Protein AF-A0A935KHL0-F1 (afdb_monomer_lite)

Structure (mmCIF, N/CA/C/O backbone):
data_AF-A0A935KHL0-F1
#
_entry.id   AF-A0A935KHL0-F1
#
loop_
_atom_site.group_PDB
_atom_site.id
_atom_site.type_symbol
_atom_site.label_atom_id
_atom_site.label_alt_id
_atom_site.label_comp_id
_atom_site.label_asym_id
_atom_site.label_entity_id
_atom_site.label_seq_id
_atom_site.pdbx_PDB_ins_code
_atom_site.Cartn_x
_atom_site.Cartn_y
_atom_site.Cartn_z
_atom_site.occupancy
_atom_site.B_iso_or_equiv
_atom_site.auth_seq_id
_atom_site.auth_comp_id
_atom_site.auth_asym_id
_atom_site.auth_atom_id
_atom_site.pdbx_PDB_model_num
ATOM 1 N N . MET A 1 1 ? 21.476 1.648 -5.732 1.00 55.88 1 MET A N 1
ATOM 2 C CA . MET A 1 1 ? 20.172 1.432 -6.401 1.00 55.88 1 MET A CA 1
ATOM 3 C C . MET A 1 1 ? 20.085 2.380 -7.581 1.00 55.88 1 MET A C 1
ATOM 5 O O . MET A 1 1 ? 20.443 3.538 -7.422 1.00 55.88 1 MET A O 1
ATOM 9 N N . ASN A 1 2 ? 19.671 1.894 -8.750 1.00 69.81 2 ASN A N 1
ATOM 10 C CA . ASN A 1 2 ? 19.716 2.671 -9.998 1.00 69.81 2 ASN A CA 1
ATOM 11 C C . ASN A 1 2 ? 18.332 3.245 -10.346 1.00 69.81 2 ASN A C 1
ATOM 13 O O . ASN A 1 2 ? 17.322 2.629 -10.007 1.00 69.81 2 ASN A O 1
ATOM 17 N N . HIS A 1 3 ? 18.283 4.353 -11.098 1.00 69.69 3 HIS A N 1
ATOM 18 C CA . HIS A 1 3 ? 17.039 4.972 -11.602 1.00 69.69 3 HIS A CA 1
ATOM 19 C C . HIS A 1 3 ? 16.076 3.961 -12.255 1.00 69.69 3 HIS A C 1
ATOM 21 O O . HIS A 1 3 ? 14.866 4.034 -12.066 1.00 69.69 3 HIS A O 1
ATOM 27 N N . SER A 1 4 ? 16.612 2.956 -12.955 1.00 75.75 4 SER A N 1
ATOM 28 C CA . SER A 1 4 ? 15.822 1.878 -13.565 1.00 75.75 4 SER A CA 1
ATOM 29 C C . SER A 1 4 ? 15.028 1.043 -12.544 1.00 75.75 4 SER A C 1
ATOM 31 O O . SER A 1 4 ? 13.891 0.681 -12.825 1.00 75.75 4 SER A O 1
ATOM 33 N N . GLN A 1 5 ? 15.568 0.783 -11.345 1.00 76.50 5 GLN A N 1
ATOM 34 C CA . GLN A 1 5 ? 14.840 0.054 -10.293 1.00 76.50 5 GLN A CA 1
ATOM 35 C C . GLN A 1 5 ? 13.715 0.892 -9.689 1.00 76.50 5 GLN A C 1
ATOM 37 O O . GLN A 1 5 ? 12.659 0.360 -9.372 1.00 76.50 5 GLN A O 1
ATOM 42 N N . GLN A 1 6 ? 13.939 2.198 -9.530 1.00 80.44 6 GLN A N 1
ATOM 43 C CA . GLN A 1 6 ? 12.936 3.115 -8.983 1.00 80.44 6 GLN A CA 1
ATOM 44 C C . GLN A 1 6 ? 11.752 3.271 -9.939 1.00 80.44 6 GLN A C 1
ATOM 46 O O . GLN A 1 6 ? 10.606 3.316 -9.502 1.00 80.44 6 GLN A O 1
ATOM 51 N N . GLN A 1 7 ? 12.030 3.307 -11.243 1.00 81.50 7 GLN A N 1
ATOM 52 C CA . GLN A 1 7 ? 10.998 3.389 -12.269 1.00 81.50 7 GLN A CA 1
ATOM 53 C C . GLN A 1 7 ? 10.177 2.093 -12.357 1.00 81.50 7 GLN A C 1
ATOM 55 O O . GLN A 1 7 ? 8.955 2.152 -12.423 1.00 81.50 7 GLN A O 1
ATOM 60 N N . GLU A 1 8 ? 10.830 0.928 -12.285 1.00 83.44 8 GLU A N 1
ATOM 61 C CA . GLU A 1 8 ? 10.152 -0.377 -12.273 1.00 83.44 8 GLU A CA 1
ATOM 62 C C . GLU A 1 8 ? 9.304 -0.578 -11.006 1.00 83.44 8 GLU A C 1
ATOM 64 O O . GLU A 1 8 ? 8.176 -1.058 -11.080 1.00 83.44 8 GLU A O 1
ATOM 69 N N . LEU A 1 9 ? 9.801 -0.133 -9.847 1.00 84.19 9 LEU A N 1
ATOM 70 C CA . LEU A 1 9 ? 9.029 -0.115 -8.604 1.00 84.19 9 LEU A CA 1
ATOM 71 C C . LEU A 1 9 ? 7.778 0.764 -8.733 1.00 84.19 9 LEU A C 1
ATOM 73 O O . LEU A 1 9 ? 6.696 0.353 -8.323 1.00 84.19 9 LEU A O 1
ATOM 77 N N . ALA A 1 10 ? 7.909 1.962 -9.305 1.00 83.00 10 ALA A N 1
ATOM 78 C CA . ALA A 1 10 ? 6.778 2.867 -9.473 1.00 83.00 10 ALA A CA 1
ATOM 79 C C . ALA A 1 10 ? 5.719 2.331 -10.445 1.00 83.00 10 ALA A C 1
ATOM 81 O O . ALA A 1 10 ? 4.532 2.491 -10.172 1.00 83.00 10 ALA A O 1
ATOM 82 N N . ASP A 1 11 ? 6.122 1.653 -11.522 1.00 84.06 11 ASP A N 1
ATOM 83 C CA . ASP A 1 11 ? 5.195 0.959 -12.428 1.00 84.06 11 ASP A CA 1
ATOM 84 C C . ASP A 1 11 ? 4.412 -0.147 -11.701 1.00 84.06 11 ASP A C 1
ATOM 86 O O . ASP A 1 11 ? 3.183 -0.210 -11.774 1.00 84.06 11 ASP A O 1
ATOM 90 N N . LEU A 1 12 ? 5.107 -0.968 -10.906 1.00 82.50 12 LEU A N 1
ATOM 91 C CA . LEU A 1 12 ? 4.472 -2.020 -10.111 1.00 82.50 12 LEU A CA 1
ATOM 92 C C . LEU A 1 12 ? 3.496 -1.448 -9.082 1.00 82.50 12 LEU A C 1
ATOM 94 O O . LEU A 1 12 ? 2.382 -1.952 -8.955 1.00 82.50 12 LEU A O 1
ATOM 98 N N . LEU A 1 13 ? 3.880 -0.381 -8.380 1.00 82.56 13 LEU A N 1
ATOM 99 C CA . LEU A 1 13 ? 3.005 0.300 -7.427 1.00 82.56 13 LEU A CA 1
ATOM 100 C C . LEU A 1 13 ? 1.806 0.952 -8.120 1.00 82.56 13 LEU A C 1
ATOM 102 O O . LEU A 1 13 ? 0.701 0.897 -7.592 1.00 82.56 13 LEU A O 1
ATOM 106 N N . GLN A 1 14 ? 1.974 1.511 -9.318 1.00 83.81 14 GLN A N 1
ATOM 107 C CA . GLN A 1 14 ? 0.848 2.029 -10.090 1.00 83.81 14 GLN A CA 1
ATOM 108 C C . GLN A 1 14 ? -0.122 0.908 -10.472 1.00 83.81 14 GLN A C 1
ATOM 110 O O . GLN A 1 14 ? -1.334 1.068 -10.352 1.00 83.81 14 GLN A O 1
ATOM 115 N N . LYS A 1 15 ? 0.394 -0.248 -10.889 1.00 82.44 15 LYS A N 1
ATOM 116 C CA . LYS A 1 15 ? -0.433 -1.381 -11.306 1.00 82.44 15 LYS A CA 1
ATOM 117 C C . LYS A 1 15 ? -1.125 -2.079 -10.139 1.00 82.44 15 LYS A C 1
ATOM 119 O O . LYS A 1 15 ? -2.256 -2.540 -10.289 1.00 82.44 15 LYS A O 1
ATOM 124 N N . ASP A 1 16 ? -0.445 -2.200 -9.006 1.00 81.19 16 ASP A N 1
ATOM 125 C CA . ASP A 1 16 ? -0.930 -2.932 -7.838 1.00 81.19 16 ASP A CA 1
ATOM 126 C C . ASP A 1 16 ? -1.760 -2.034 -6.911 1.00 81.19 16 ASP A C 1
ATOM 128 O O . ASP A 1 16 ? -2.900 -2.367 -6.584 1.00 81.19 16 ASP A O 1
ATOM 132 N N . ALA A 1 17 ? -1.237 -0.841 -6.610 1.00 76.69 17 ALA A N 1
ATOM 133 C CA . ALA A 1 17 ? -1.859 0.131 -5.720 1.00 76.69 17 ALA A CA 1
ATOM 134 C C . ALA A 1 17 ? -2.729 1.187 -6.402 1.00 76.69 17 ALA A C 1
ATOM 136 O O . ALA A 1 17 ? -3.421 1.939 -5.721 1.00 76.69 17 ALA A O 1
ATOM 137 N N . GLY A 1 18 ? -2.706 1.277 -7.734 1.00 76.50 18 GLY A N 1
ATOM 138 C CA . GLY A 1 18 ? -3.376 2.368 -8.445 1.00 76.50 18 GLY A CA 1
ATOM 139 C C . GLY A 1 18 ? -2.738 3.733 -8.170 1.00 76.50 18 GLY A C 1
ATOM 140 O O . GLY A 1 18 ? -3.354 4.762 -8.446 1.00 76.50 18 GLY A O 1
ATOM 141 N N . LEU A 1 19 ? -1.528 3.758 -7.598 1.00 75.12 19 LEU A N 1
ATOM 142 C CA . LEU A 1 19 ? -0.879 4.986 -7.168 1.00 75.12 19 LEU A CA 1
ATOM 143 C C . LEU A 1 19 ? -0.107 5.607 -8.329 1.00 75.12 19 LEU A C 1
ATOM 145 O O . LEU A 1 19 ? 0.885 5.056 -8.807 1.00 75.12 19 LEU A O 1
ATOM 149 N N . ILE A 1 20 ? -0.548 6.775 -8.789 1.00 69.44 20 ILE A N 1
AT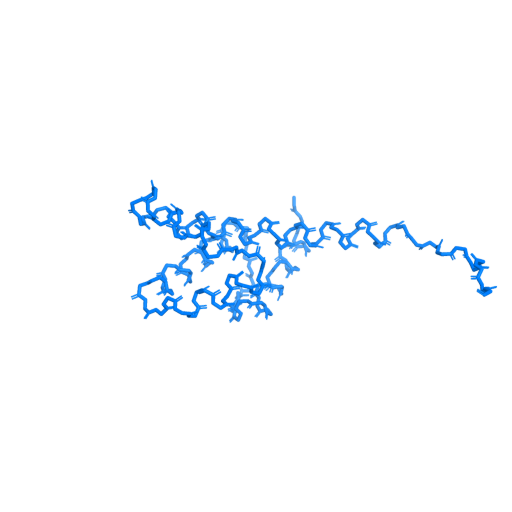OM 150 C CA . ILE A 1 20 ? 0.159 7.496 -9.846 1.00 69.44 20 ILE A CA 1
ATOM 151 C C . ILE A 1 20 ? 1.290 8.305 -9.220 1.00 69.44 20 ILE A C 1
ATOM 153 O O . ILE A 1 20 ? 1.118 9.433 -8.765 1.00 69.44 20 ILE A O 1
ATOM 157 N N . LEU A 1 21 ? 2.473 7.701 -9.214 1.00 67.62 21 LEU A N 1
ATOM 158 C CA . LEU A 1 21 ? 3.710 8.371 -8.852 1.00 67.62 21 LEU A CA 1
ATOM 159 C C . LEU A 1 21 ? 4.215 9.145 -10.080 1.00 67.62 21 LEU A C 1
ATOM 161 O O . LEU A 1 21 ? 4.873 8.583 -10.955 1.00 67.62 21 LEU A O 1
ATOM 165 N N . SER A 1 22 ? 3.895 10.442 -10.159 1.00 61.19 22 SER A N 1
ATOM 166 C CA . SER A 1 22 ? 4.610 11.381 -11.044 1.00 61.19 22 SER A CA 1
ATOM 167 C C . SER A 1 22 ? 6.114 11.251 -10.791 1.00 61.19 22 SER A C 1
ATOM 169 O O . SER A 1 22 ? 6.490 11.069 -9.630 1.00 61.19 22 SER A O 1
ATOM 171 N N . PRO A 1 23 ? 6.958 11.293 -11.845 1.00 61.56 23 PRO A N 1
ATOM 172 C CA . PRO A 1 23 ? 8.225 10.570 -11.920 1.00 61.56 23 PRO A CA 1
ATOM 173 C C . PRO A 1 23 ? 8.958 10.591 -10.579 1.00 61.56 23 PRO A C 1
ATOM 175 O O . PRO A 1 23 ? 9.335 11.676 -10.113 1.00 61.56 23 PRO A O 1
ATOM 178 N N . PRO A 1 24 ? 9.102 9.426 -9.922 1.00 61.44 24 PRO A N 1
ATOM 179 C CA . PRO A 1 24 ? 9.613 9.373 -8.567 1.00 61.44 24 PRO A CA 1
ATOM 180 C C . PRO A 1 24 ? 11.034 9.925 -8.560 1.00 61.44 24 PRO A C 1
ATOM 182 O O . PRO A 1 24 ? 11.944 9.366 -9.168 1.00 61.44 24 PRO A O 1
ATOM 185 N N . LYS A 1 25 ? 11.228 11.052 -7.874 1.00 63.44 25 LYS A N 1
ATOM 186 C CA . LYS A 1 25 ? 12.536 11.710 -7.812 1.00 63.44 25 LYS A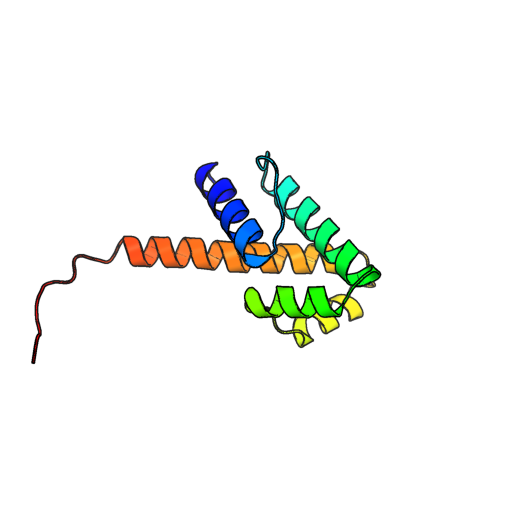 CA 1
ATOM 187 C C . LYS A 1 25 ? 13.532 10.937 -6.945 1.00 63.44 25 LYS A C 1
ATOM 189 O O . LYS A 1 25 ? 14.731 11.146 -7.086 1.00 63.44 25 LYS A O 1
ATOM 194 N N . SER A 1 26 ? 13.057 10.083 -6.029 1.00 80.94 26 SER A N 1
ATOM 195 C CA . SER A 1 26 ? 13.877 9.308 -5.084 1.00 80.94 26 SER A CA 1
ATOM 196 C C . SER A 1 26 ? 13.070 8.201 -4.392 1.00 80.94 26 SER A C 1
ATOM 198 O O . SER A 1 26 ? 11.844 8.269 -4.335 1.00 80.94 26 SER A O 1
ATOM 200 N N . MET A 1 27 ? 13.761 7.207 -3.816 1.00 81.31 27 MET A N 1
ATOM 201 C CA . MET A 1 27 ? 13.137 6.118 -3.041 1.00 81.31 27 MET A CA 1
ATOM 202 C C . MET A 1 27 ? 12.361 6.655 -1.834 1.00 81.31 27 MET A C 1
ATOM 204 O O . MET A 1 27 ? 11.247 6.221 -1.565 1.00 81.31 27 MET A O 1
ATOM 208 N N . GLU A 1 28 ? 12.923 7.649 -1.150 1.00 83.38 28 GLU A N 1
ATOM 209 C CA . GLU A 1 28 ? 12.271 8.307 -0.017 1.00 83.38 28 GLU A CA 1
ATOM 210 C C . GLU A 1 28 ? 10.944 8.952 -0.428 1.00 83.38 28 GLU A C 1
ATOM 212 O O . GLU A 1 28 ? 9.956 8.828 0.284 1.00 83.38 28 GLU A O 1
ATOM 217 N N . ALA A 1 29 ? 10.878 9.557 -1.619 1.00 84.88 29 ALA A N 1
ATOM 218 C CA . ALA A 1 29 ? 9.640 10.133 -2.135 1.00 84.88 29 ALA A CA 1
ATOM 219 C C . ALA A 1 29 ? 8.578 9.059 -2.421 1.00 84.88 29 ALA A C 1
ATOM 221 O O . ALA A 1 29 ? 7.408 9.271 -2.117 1.00 84.88 29 ALA A O 1
ATOM 222 N N . ILE A 1 30 ? 8.980 7.898 -2.957 1.00 84.50 30 ILE A N 1
ATOM 223 C CA . ILE A 1 30 ? 8.078 6.750 -3.153 1.00 84.50 30 ILE A CA 1
ATOM 224 C C . ILE A 1 30 ? 7.556 6.264 -1.801 1.00 84.50 30 ILE A C 1
ATOM 226 O O . ILE A 1 30 ? 6.352 6.096 -1.635 1.00 84.50 30 ILE A O 1
ATOM 230 N N . ARG A 1 31 ? 8.456 6.078 -0.829 1.00 88.00 31 ARG A N 1
ATOM 231 C CA . ARG A 1 31 ? 8.120 5.623 0.523 1.00 88.00 31 ARG A CA 1
ATOM 232 C C . ARG A 1 31 ? 7.141 6.565 1.206 1.00 88.00 31 ARG A C 1
ATOM 234 O O . ARG A 1 31 ? 6.122 6.105 1.707 1.00 88.00 31 ARG A O 1
ATOM 241 N N . THR A 1 32 ? 7.412 7.866 1.184 1.00 87.00 32 THR A N 1
ATOM 242 C CA . THR A 1 32 ? 6.536 8.873 1.791 1.00 87.00 32 THR A CA 1
ATOM 243 C C . THR A 1 32 ? 5.189 8.952 1.080 1.00 87.00 32 THR A C 1
ATOM 245 O O . THR A 1 32 ? 4.167 8.965 1.752 1.00 87.00 32 THR A O 1
ATOM 248 N N . ALA A 1 33 ? 5.154 8.940 -0.257 1.00 86.81 33 ALA A N 1
ATOM 249 C CA . ALA A 1 33 ? 3.895 8.963 -1.005 1.00 86.81 33 ALA A CA 1
ATOM 250 C C . ALA A 1 33 ? 3.040 7.714 -0.742 1.00 86.81 33 ALA A C 1
ATOM 252 O O . ALA A 1 33 ? 1.822 7.801 -0.614 1.00 8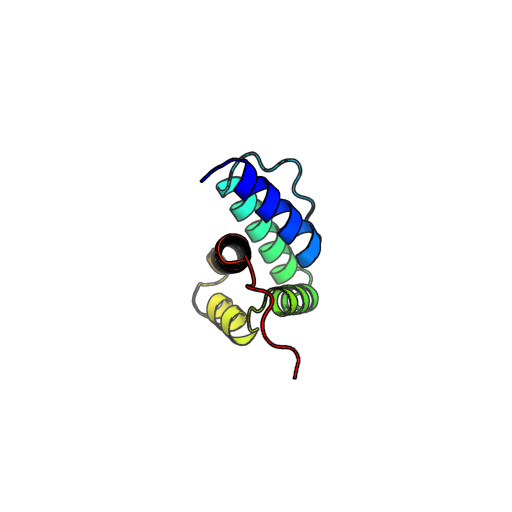6.81 33 ALA A O 1
ATOM 253 N N . LEU A 1 34 ? 3.679 6.549 -0.635 1.00 87.19 34 LEU A N 1
ATOM 254 C CA . LEU A 1 34 ? 2.997 5.300 -0.331 1.00 87.19 34 LEU A CA 1
ATOM 255 C C . LEU A 1 34 ? 2.497 5.270 1.116 1.00 87.19 34 LEU A C 1
ATOM 257 O O . LEU A 1 34 ? 1.375 4.837 1.358 1.00 87.19 34 LEU A O 1
ATOM 261 N N . ALA A 1 35 ? 3.295 5.767 2.061 1.00 89.06 35 ALA A N 1
ATOM 262 C CA . ALA A 1 35 ? 2.894 5.891 3.457 1.00 89.06 35 ALA A CA 1
ATOM 263 C C . ALA A 1 35 ? 1.730 6.869 3.623 1.00 89.06 35 ALA A C 1
ATOM 265 O O . ALA A 1 35 ? 0.788 6.558 4.342 1.00 89.06 35 ALA A O 1
ATOM 266 N N . ASP A 1 36 ? 1.754 8.007 2.926 1.00 88.50 36 ASP A N 1
ATOM 267 C CA . ASP A 1 36 ? 0.649 8.966 2.923 1.00 88.50 36 ASP A CA 1
ATOM 268 C C . ASP A 1 36 ? -0.620 8.340 2.336 1.00 88.50 36 ASP A C 1
ATOM 270 O O . ASP A 1 36 ? -1.677 8.390 2.958 1.00 88.50 36 ASP A O 1
ATOM 274 N N . HIS A 1 37 ? -0.506 7.633 1.208 1.00 87.38 37 HIS A N 1
ATOM 275 C CA . HIS A 1 37 ? -1.635 6.920 0.619 1.00 87.38 37 HIS A CA 1
ATOM 276 C C . HIS A 1 37 ? -2.219 5.861 1.560 1.00 87.38 37 HIS A C 1
ATOM 278 O O . HIS A 1 37 ? -3.431 5.791 1.746 1.00 87.38 37 HIS A O 1
ATOM 284 N N . VAL A 1 38 ? -1.363 5.056 2.192 1.00 87.44 38 VAL A N 1
ATOM 285 C CA . VAL A 1 38 ? -1.782 4.069 3.191 1.00 87.44 38 VAL A CA 1
ATOM 286 C C . VAL A 1 38 ? -2.438 4.760 4.383 1.00 87.44 38 VAL A C 1
ATOM 288 O O . VAL A 1 38 ? -3.490 4.313 4.822 1.00 87.44 38 VAL A O 1
ATOM 291 N N . ASN A 1 39 ? -1.874 5.862 4.877 1.00 88.69 39 ASN A N 1
ATOM 292 C CA . ASN A 1 39 ? -2.445 6.627 5.981 1.00 88.69 39 ASN A CA 1
ATOM 293 C C . ASN A 1 39 ? -3.832 7.173 5.626 1.00 88.69 39 ASN A C 1
ATOM 295 O O . ASN A 1 39 ? -4.763 7.058 6.420 1.00 88.69 39 ASN A O 1
ATOM 299 N N . GLN A 1 40 ? -3.997 7.711 4.416 1.00 88.31 40 GLN A N 1
AT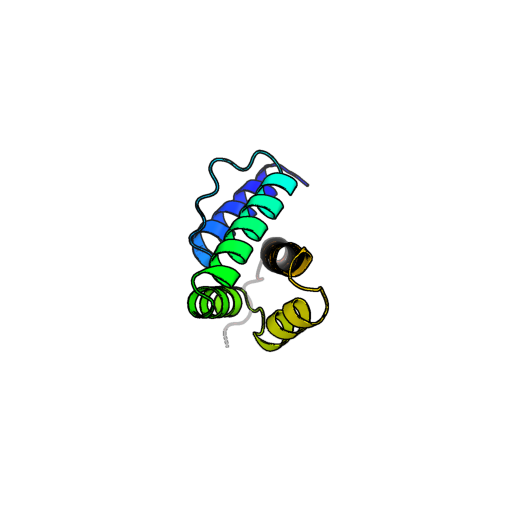OM 300 C CA . GLN A 1 40 ? -5.299 8.128 3.910 1.00 88.31 40 GLN A CA 1
ATOM 301 C C . GLN A 1 40 ? -6.274 6.950 3.905 1.00 88.31 40 GLN A C 1
ATOM 303 O O . GLN A 1 40 ? -7.362 7.084 4.453 1.00 88.31 40 GLN A O 1
ATOM 308 N N . LEU A 1 41 ? -5.894 5.781 3.381 1.00 86.38 41 LEU A N 1
ATOM 309 C CA . LEU A 1 41 ? -6.769 4.602 3.364 1.00 86.38 41 LEU A CA 1
ATOM 310 C C . LEU A 1 41 ? -7.099 4.085 4.774 1.00 86.38 41 LEU A C 1
ATOM 312 O O . LEU A 1 41 ? -8.237 3.711 5.020 1.00 86.38 41 LEU A O 1
ATOM 316 N N . ILE A 1 42 ? -6.160 4.118 5.724 1.00 85.19 42 ILE A N 1
ATOM 317 C CA . ILE A 1 42 ? -6.424 3.756 7.128 1.00 85.19 42 ILE A CA 1
ATOM 318 C C . ILE A 1 42 ? -7.520 4.652 7.725 1.00 85.19 42 ILE A C 1
ATOM 320 O O . ILE A 1 42 ? -8.399 4.156 8.426 1.00 85.19 42 ILE A O 1
ATOM 324 N N . ASN A 1 43 ? -7.468 5.959 7.448 1.00 85.31 43 ASN A N 1
ATOM 325 C CA . ASN A 1 43 ? -8.382 6.944 8.033 1.00 85.31 43 ASN A CA 1
ATOM 326 C C . ASN A 1 43 ? -9.704 7.098 7.265 1.00 85.31 43 ASN A C 1
ATOM 328 O O . ASN A 1 43 ? -10.703 7.504 7.855 1.00 85.31 43 ASN A O 1
ATOM 332 N N . THR A 1 44 ? -9.714 6.815 5.961 1.00 87.75 44 THR A N 1
ATOM 333 C CA . THR A 1 44 ? -10.882 7.023 5.089 1.00 87.75 44 THR A CA 1
ATOM 334 C C . THR A 1 44 ? -11.586 5.724 4.722 1.00 87.75 44 THR A C 1
ATOM 336 O O . THR A 1 44 ? -12.810 5.675 4.782 1.00 87.75 44 THR A O 1
ATOM 339 N N . ASP A 1 45 ? -10.840 4.678 4.352 1.00 84.94 45 ASP A N 1
ATOM 340 C CA . ASP A 1 45 ? -11.385 3.502 3.670 1.00 84.94 45 ASP A CA 1
ATOM 341 C C . ASP A 1 45 ? -10.528 2.240 3.899 1.00 84.94 45 ASP A C 1
ATOM 343 O O . ASP A 1 45 ? -9.712 1.810 3.072 1.00 84.94 45 ASP A O 1
ATOM 347 N N . PHE A 1 46 ? -10.704 1.636 5.077 1.00 82.94 46 PHE A N 1
ATOM 348 C CA . PHE A 1 46 ? -9.899 0.494 5.514 1.00 82.94 46 PHE A CA 1
ATOM 349 C C . PHE A 1 46 ? -10.089 -0.749 4.631 1.00 82.94 46 PHE A C 1
ATOM 351 O O . PHE A 1 46 ? -9.137 -1.488 4.399 1.00 82.94 46 PHE A O 1
ATOM 358 N N . ASP A 1 47 ? -11.287 -0.976 4.089 1.00 86.50 47 ASP A N 1
ATOM 359 C CA . ASP A 1 47 ? -11.562 -2.107 3.189 1.00 86.50 47 ASP A CA 1
ATOM 360 C C . ASP A 1 47 ? -10.695 -2.051 1.919 1.00 86.50 47 ASP A C 1
ATOM 362 O O . ASP A 1 47 ? -10.095 -3.044 1.487 1.00 86.50 47 ASP A O 1
ATOM 366 N N . ARG A 1 48 ? -10.521 -0.842 1.378 1.00 85.69 48 ARG A N 1
ATOM 367 C CA . ARG A 1 48 ? -9.656 -0.599 0.226 1.00 85.69 48 ARG A CA 1
ATOM 368 C C . ARG A 1 48 ? -8.183 -0.828 0.561 1.00 85.69 48 ARG A C 1
ATOM 370 O O . ARG A 1 48 ? -7.449 -1.347 -0.281 1.00 85.69 48 ARG A O 1
ATOM 377 N N . LEU A 1 49 ? -7.759 -0.515 1.789 1.00 84.62 49 LEU A N 1
ATOM 378 C CA . LEU A 1 49 ? -6.432 -0.884 2.286 1.00 84.62 49 LEU A CA 1
ATOM 379 C C . LEU A 1 49 ? -6.255 -2.406 2.352 1.00 84.62 49 LEU A C 1
ATOM 381 O O . LEU A 1 49 ? -5.233 -2.914 1.899 1.00 84.62 49 LEU A O 1
ATOM 385 N N . VAL A 1 50 ? -7.228 -3.148 2.888 1.00 84.88 50 VAL A N 1
ATOM 386 C CA . VAL A 1 50 ? -7.153 -4.619 2.954 1.00 84.88 50 VAL A CA 1
ATOM 387 C C . VAL A 1 50 ? -7.060 -5.222 1.553 1.00 84.88 50 VAL A C 1
ATOM 389 O O . VAL A 1 50 ? -6.198 -6.064 1.298 1.00 84.88 50 VAL A O 1
ATOM 392 N N . SER A 1 51 ? -7.882 -4.735 0.623 1.00 85.44 51 SER A N 1
ATOM 393 C CA . SER A 1 51 ? -7.862 -5.154 -0.783 1.00 85.44 51 SER A CA 1
ATOM 394 C C . SER A 1 51 ? -6.510 -4.891 -1.454 1.00 85.44 51 SER A C 1
ATOM 396 O O . SER A 1 51 ? -6.005 -5.736 -2.198 1.00 85.44 51 SER A O 1
ATOM 398 N N . LEU A 1 52 ? -5.900 -3.735 -1.166 1.00 84.56 52 LEU A N 1
ATOM 399 C CA . LEU A 1 52 ? -4.554 -3.396 -1.617 1.00 84.56 52 LEU A CA 1
ATOM 400 C C . LEU A 1 52 ? -3.522 -4.391 -1.077 1.00 84.56 52 LEU A C 1
ATOM 402 O O . LEU A 1 52 ? -2.760 -4.976 -1.843 1.00 84.56 52 LEU A O 1
ATOM 406 N N . LEU A 1 53 ? -3.521 -4.602 0.240 1.00 81.94 53 LEU A N 1
ATOM 407 C CA . LEU A 1 53 ? -2.580 -5.487 0.927 1.00 81.94 53 LEU A CA 1
ATOM 408 C C . LEU A 1 53 ? -2.673 -6.926 0.408 1.00 81.94 53 LEU A C 1
ATOM 410 O O . LEU A 1 53 ? -1.649 -7.579 0.220 1.00 81.94 53 LEU A O 1
ATOM 414 N N . TYR A 1 54 ? -3.881 -7.396 0.100 1.00 82.94 54 TYR A N 1
ATOM 415 C CA . TYR A 1 54 ? -4.092 -8.727 -0.459 1.00 82.94 54 TYR A CA 1
ATOM 416 C C . TYR A 1 54 ? -3.435 -8.904 -1.840 1.00 82.94 54 TYR A C 1
ATOM 418 O O . TYR A 1 54 ? -2.851 -9.953 -2.104 1.00 82.94 54 TYR A O 1
ATOM 426 N N . ARG A 1 55 ? -3.452 -7.881 -2.712 1.00 82.12 55 ARG A N 1
ATOM 427 C CA . ARG A 1 55 ? -2.798 -7.947 -4.040 1.00 82.12 55 ARG A CA 1
ATOM 428 C C . ARG A 1 55 ? -1.274 -8.028 -3.955 1.00 82.12 55 ARG A C 1
ATOM 430 O O . ARG A 1 55 ? -0.651 -8.742 -4.744 1.00 82.12 55 ARG A O 1
ATOM 437 N N . ILE A 1 56 ? -0.681 -7.357 -2.970 1.00 78.06 56 ILE A N 1
ATOM 438 C CA . ILE A 1 56 ? 0.770 -7.356 -2.735 1.00 78.06 56 ILE A CA 1
ATOM 439 C C . ILE A 1 56 ? 1.266 -8.481 -1.818 1.00 78.06 56 ILE A C 1
ATOM 441 O O . ILE A 1 56 ? 2.441 -8.476 -1.450 1.00 78.06 56 ILE A O 1
ATOM 445 N N . ASP A 1 57 ? 0.413 -9.448 -1.465 1.00 82.38 57 ASP A N 1
ATOM 446 C CA . ASP A 1 57 ? 0.757 -10.576 -0.585 1.00 82.38 57 ASP A CA 1
ATOM 447 C C . ASP A 1 57 ? 1.083 -10.154 0.867 1.00 82.38 57 ASP A C 1
ATOM 449 O O . ASP A 1 57 ? 1.925 -10.738 1.554 1.00 82.38 57 ASP A O 1
ATOM 453 N N . VAL A 1 58 ? 0.430 -9.107 1.376 1.00 79.94 58 VAL A N 1
ATOM 454 C CA . VAL A 1 58 ? 0.548 -8.687 2.778 1.00 79.94 58 VAL A CA 1
ATOM 455 C C . VAL A 1 58 ? -0.691 -9.147 3.557 1.00 79.94 58 VAL A C 1
ATOM 457 O O . VAL A 1 58 ? -1.802 -8.701 3.274 1.00 79.94 58 VAL A O 1
ATOM 460 N N . PRO A 1 59 ? -0.543 -10.028 4.566 1.00 78.94 59 PRO A N 1
ATOM 461 C CA . PRO A 1 59 ? -1.687 -10.538 5.312 1.00 78.94 59 PRO A CA 1
ATOM 462 C C . PRO A 1 59 ? -2.266 -9.475 6.255 1.00 78.94 59 PRO A C 1
ATOM 464 O O . PRO A 1 59 ? -1.528 -8.838 7.010 1.00 78.94 59 PRO A O 1
ATOM 467 N N . GLU A 1 60 ? -3.598 -9.360 6.293 1.00 80.50 60 GLU A N 1
ATOM 468 C CA . GLU A 1 60 ? -4.335 -8.399 7.138 1.00 80.50 60 GLU A CA 1
ATOM 469 C C . GLU A 1 60 ? -3.905 -8.463 8.611 1.00 80.50 60 GLU A C 1
ATOM 471 O O . GLU A 1 60 ? -3.705 -7.433 9.250 1.00 80.50 60 GLU A O 1
ATOM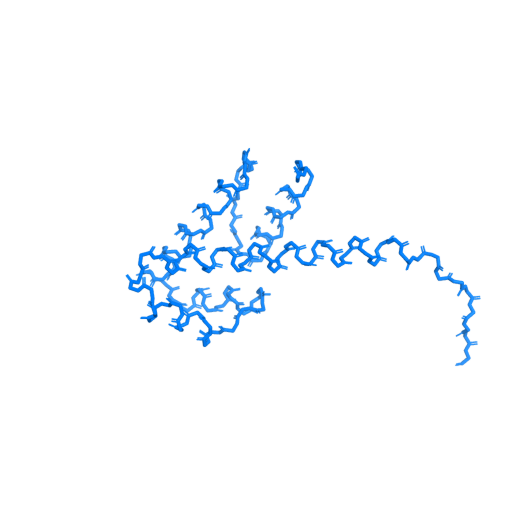 476 N N . LYS A 1 61 ? -3.675 -9.674 9.138 1.00 82.56 61 LYS A N 1
ATOM 477 C CA . LYS A 1 61 ? -3.210 -9.880 10.519 1.00 82.56 61 LYS A CA 1
ATOM 478 C C . LYS A 1 61 ? -1.917 -9.120 10.823 1.00 82.56 61 LYS A C 1
ATOM 480 O O . LYS A 1 61 ? -1.782 -8.571 11.910 1.00 82.56 61 LYS A O 1
ATOM 485 N N . LYS A 1 62 ? -0.976 -9.078 9.871 1.00 79.88 62 LYS A N 1
ATOM 486 C CA . LYS A 1 62 ? 0.297 -8.363 10.033 1.00 79.88 62 LYS A CA 1
ATOM 487 C C . LYS A 1 62 ? 0.063 -6.857 10.046 1.00 79.88 62 LYS A C 1
ATOM 489 O O . LYS A 1 62 ? 0.668 -6.167 10.851 1.00 79.88 62 LYS A O 1
ATOM 494 N N . MET A 1 63 ? -0.850 -6.358 9.217 1.00 79.56 63 MET A N 1
ATOM 495 C CA . MET A 1 63 ? -1.226 -4.945 9.225 1.00 79.56 63 MET A CA 1
ATOM 496 C C . MET A 1 63 ? -1.941 -4.540 10.522 1.00 79.56 63 MET A C 1
ATOM 498 O O . MET A 1 63 ? -1.519 -3.565 11.137 1.00 79.56 63 MET A O 1
ATOM 502 N N . ARG A 1 64 ? -2.941 -5.303 10.992 1.00 80.56 64 ARG A N 1
ATOM 503 C CA . ARG A 1 64 ? -3.604 -5.024 12.281 1.00 80.56 64 ARG A CA 1
ATOM 504 C C . ARG A 1 64 ? -2.601 -5.006 13.426 1.00 80.56 64 ARG A C 1
ATOM 506 O O . ARG A 1 64 ? -2.575 -4.052 14.191 1.00 80.56 64 ARG A O 1
ATOM 513 N N . TYR A 1 65 ? -1.700 -5.985 13.457 1.00 83.31 65 TYR A N 1
ATOM 514 C CA . TYR A 1 65 ? -0.618 -6.019 14.433 1.00 83.31 65 TYR A CA 1
ATOM 515 C C . TYR A 1 65 ? 0.250 -4.751 14.390 1.00 83.31 65 TYR A C 1
ATOM 517 O O . TYR A 1 65 ? 0.545 -4.179 15.434 1.00 83.31 65 TYR A O 1
ATOM 525 N N . LEU A 1 66 ? 0.628 -4.267 13.201 1.00 79.06 66 LEU A N 1
ATOM 526 C CA . LEU A 1 66 ? 1.415 -3.033 13.060 1.00 79.06 66 LEU A CA 1
ATOM 527 C C . LEU A 1 66 ? 0.645 -1.791 13.529 1.00 79.06 66 LEU A C 1
ATOM 529 O O . LEU A 1 66 ? 1.236 -0.919 14.165 1.00 79.06 66 LEU A O 1
ATOM 533 N N . LEU A 1 67 ? -0.660 -1.720 13.257 1.00 77.88 67 LEU A N 1
ATOM 534 C CA . LEU A 1 67 ? -1.524 -0.636 13.733 1.00 77.88 67 LEU A CA 1
ATOM 535 C C . LEU A 1 67 ? -1.640 -0.634 15.262 1.00 77.88 67 LEU A C 1
ATOM 537 O O . LEU A 1 67 ? -1.530 0.423 15.881 1.00 77.88 67 LEU A O 1
ATOM 541 N N . GLU A 1 68 ? -1.806 -1.811 15.867 1.00 80.50 68 GLU A N 1
ATOM 542 C CA . GLU A 1 68 ? -1.945 -1.978 17.316 1.00 80.50 68 GLU A CA 1
ATOM 543 C C . GLU A 1 68 ? -0.627 -1.723 18.070 1.00 80.50 68 GLU A C 1
ATOM 545 O O . GLU A 1 68 ? -0.631 -1.125 19.144 1.00 80.50 68 GLU A O 1
ATOM 550 N N . GLN A 1 69 ? 0.515 -2.141 17.513 1.00 74.38 69 GLN A N 1
ATOM 551 C CA . GLN A 1 69 ? 1.822 -2.067 18.183 1.00 74.38 69 GLN A CA 1
ATOM 552 C C . GLN A 1 69 ? 2.510 -0.699 18.105 1.00 74.38 69 GLN A C 1
ATOM 554 O O . GLN A 1 69 ? 3.387 -0.417 18.920 1.00 74.38 69 GLN A O 1
ATOM 559 N N . GLN A 1 70 ? 2.189 0.135 17.113 1.00 64.06 70 GLN A N 1
ATOM 560 C CA . GLN A 1 70 ? 2.956 1.356 16.815 1.00 64.06 70 GLN A CA 1
ATOM 561 C C . GLN A 1 70 ? 2.140 2.650 16.929 1.00 64.06 70 GLN A C 1
ATOM 563 O O . GLN A 1 70 ? 2.529 3.668 16.359 1.00 64.06 70 GLN A O 1
ATOM 568 N N . GLN A 1 71 ? 1.036 2.617 17.691 1.00 62.16 71 GLN A N 1
ATOM 569 C CA . GLN A 1 71 ? 0.240 3.799 18.067 1.00 62.16 71 GLN A CA 1
ATOM 570 C C . GLN A 1 71 ? -0.124 4.687 16.856 1.00 62.16 71 GLN A C 1
ATOM 572 O O . GLN A 1 71 ? -0.059 5.909 16.929 1.00 62.16 71 GLN A O 1
ATOM 577 N N . GLY A 1 72 ? -0.472 4.075 15.718 1.00 59.47 72 GLY A N 1
ATOM 578 C CA . GLY A 1 72 ? -0.985 4.755 14.520 1.00 59.47 72 GLY A CA 1
ATOM 579 C C . GLY A 1 72 ? 0.020 5.586 13.708 1.00 59.47 72 GLY A C 1
ATOM 580 O O . GLY A 1 72 ? -0.054 5.563 12.485 1.00 59.47 72 GLY A O 1
ATOM 581 N N . GLU A 1 73 ? 0.985 6.265 14.331 1.00 66.06 73 GLU A N 1
ATOM 582 C CA . GLU A 1 73 ? 1.808 7.278 13.649 1.00 66.06 73 GLU A CA 1
ATOM 583 C C . GLU A 1 73 ? 2.877 6.665 12.725 1.00 66.06 73 GLU A C 1
ATOM 585 O O . GLU A 1 73 ? 3.133 7.168 11.633 1.00 66.06 73 GLU A O 1
ATOM 590 N N . ASN A 1 74 ? 3.443 5.513 13.105 1.00 79.88 74 ASN A N 1
ATOM 591 C CA . ASN A 1 74 ? 4.463 4.818 12.304 1.00 79.88 74 ASN A CA 1
ATOM 592 C C . ASN A 1 74 ? 3.913 3.651 11.472 1.00 79.88 74 ASN A C 1
ATOM 594 O O . ASN A 1 74 ? 4.616 3.112 10.613 1.00 79.88 74 ASN A O 1
ATOM 598 N N . ALA A 1 75 ? 2.661 3.248 11.695 1.00 82.94 75 ALA A N 1
ATOM 599 C CA . ALA A 1 75 ? 2.061 2.126 10.981 1.00 82.94 75 ALA A CA 1
ATOM 600 C C . ALA A 1 75 ? 1.990 2.336 9.452 1.00 82.94 75 ALA A C 1
ATOM 602 O O . ALA A 1 75 ? 2.362 1.410 8.727 1.00 82.94 75 ALA A O 1
ATOM 603 N N . PRO A 1 76 ? 1.621 3.523 8.923 1.00 86.31 76 PRO A N 1
ATOM 604 C CA . PRO A 1 76 ? 1.604 3.755 7.480 1.00 86.31 76 PRO A CA 1
ATOM 605 C C . PRO A 1 76 ? 2.992 3.634 6.847 1.00 86.31 76 PRO A C 1
ATOM 607 O O . PRO A 1 76 ? 3.135 3.067 5.765 1.00 86.31 76 PRO A O 1
ATOM 610 N N . LEU A 1 77 ? 4.027 4.112 7.548 1.00 87.81 77 LEU A N 1
ATOM 611 C CA . LEU A 1 77 ? 5.419 4.026 7.105 1.00 87.81 77 LEU A CA 1
ATOM 612 C C . LEU A 1 77 ? 5.912 2.578 7.072 1.00 87.81 77 LEU A C 1
ATOM 614 O O . LEU A 1 77 ? 6.555 2.183 6.105 1.00 87.81 77 LEU A O 1
ATOM 618 N N . LEU A 1 78 ? 5.593 1.783 8.096 1.00 86.38 78 LEU A N 1
ATOM 619 C CA . LEU A 1 78 ? 5.953 0.362 8.155 1.00 86.38 78 LEU A CA 1
ATOM 620 C C . LEU A 1 78 ? 5.257 -0.453 7.070 1.00 86.38 78 LEU A C 1
ATOM 622 O O . LEU A 1 78 ? 5.878 -1.310 6.444 1.00 86.38 78 LEU A O 1
ATOM 626 N N . ILE A 1 79 ? 3.973 -0.180 6.836 1.00 85.25 79 ILE A N 1
ATOM 627 C CA . ILE A 1 79 ? 3.237 -0.822 5.752 1.00 85.25 79 ILE A CA 1
ATOM 628 C C . ILE A 1 79 ? 3.894 -0.453 4.426 1.00 85.25 79 ILE A C 1
ATOM 630 O O . ILE A 1 79 ? 4.240 -1.361 3.683 1.00 85.25 79 ILE A O 1
ATOM 634 N N . ALA A 1 80 ? 4.142 0.833 4.158 1.00 88.19 80 ALA A N 1
ATOM 635 C CA . ALA A 1 80 ? 4.805 1.278 2.934 1.00 88.19 80 ALA A CA 1
ATOM 636 C C . ALA A 1 80 ? 6.164 0.595 2.711 1.00 88.19 80 ALA A C 1
ATOM 638 O O . ALA A 1 80 ? 6.447 0.152 1.599 1.00 88.19 80 ALA A O 1
ATOM 639 N N . ASP A 1 81 ? 6.968 0.454 3.765 1.00 87.81 81 ASP A N 1
ATOM 640 C CA . ASP A 1 81 ? 8.249 -0.254 3.717 1.00 87.81 81 ASP A CA 1
ATOM 641 C C . ASP A 1 81 ? 8.071 -1.722 3.303 1.00 87.81 81 ASP A C 1
ATOM 643 O O . ASP A 1 81 ? 8.718 -2.191 2.369 1.00 87.81 81 ASP A O 1
ATOM 647 N N . LEU A 1 82 ? 7.098 -2.418 3.905 1.00 86.25 82 LEU A N 1
ATOM 648 C CA . LEU A 1 82 ? 6.755 -3.799 3.550 1.00 86.25 82 LEU A CA 1
ATOM 649 C C . LEU A 1 82 ? 6.299 -3.936 2.095 1.00 86.25 82 LEU A C 1
ATOM 651 O O . LEU A 1 82 ? 6.672 -4.902 1.427 1.00 86.25 82 LEU A O 1
ATOM 655 N N . ILE A 1 83 ? 5.494 -2.994 1.592 1.00 86.25 83 ILE A N 1
ATOM 656 C CA . ILE A 1 83 ? 5.077 -3.006 0.184 1.00 86.25 83 ILE A CA 1
ATOM 657 C C . ILE A 1 83 ? 6.311 -2.876 -0.713 1.00 86.25 83 ILE A C 1
ATOM 659 O O . ILE A 1 83 ? 6.476 -3.660 -1.648 1.00 86.25 83 ILE A O 1
ATOM 663 N N . ILE A 1 84 ? 7.182 -1.903 -0.431 1.00 86.81 84 ILE A N 1
ATOM 664 C CA . ILE A 1 84 ? 8.395 -1.656 -1.216 1.00 86.81 84 ILE A CA 1
ATOM 665 C C . ILE A 1 84 ? 9.293 -2.891 -1.203 1.00 86.81 84 ILE A C 1
ATOM 667 O O . ILE A 1 84 ? 9.722 -3.331 -2.268 1.00 86.81 84 ILE A O 1
ATOM 671 N N . GLU A 1 85 ? 9.521 -3.494 -0.037 1.00 86.75 85 GLU A N 1
ATOM 672 C CA . GLU A 1 85 ? 10.328 -4.705 0.109 1.00 86.75 85 GLU A CA 1
ATOM 673 C C . GLU A 1 85 ? 9.772 -5.859 -0.739 1.00 86.75 85 GLU A C 1
ATOM 675 O O . GLU A 1 85 ? 10.510 -6.474 -1.510 1.00 86.75 85 GLU A O 1
ATOM 680 N N . ARG A 1 86 ? 8.456 -6.110 -0.695 1.00 86.19 86 ARG A N 1
ATOM 681 C CA . ARG A 1 86 ? 7.813 -7.153 -1.514 1.00 86.19 86 ARG A CA 1
ATOM 682 C C . ARG A 1 86 ? 7.955 -6.899 -3.014 1.00 86.19 86 ARG A C 1
ATOM 684 O O . ARG A 1 86 ? 8.200 -7.837 -3.778 1.00 86.19 86 ARG A O 1
ATOM 691 N N . GLN A 1 87 ? 7.811 -5.651 -3.457 1.00 84.38 87 GLN A N 1
ATOM 692 C CA . GLN A 1 87 ? 7.981 -5.308 -4.871 1.00 84.38 87 GLN A CA 1
ATOM 693 C C . GLN A 1 87 ? 9.448 -5.417 -5.309 1.00 84.38 87 GLN A C 1
ATOM 695 O O . GLN A 1 87 ? 9.723 -5.927 -6.395 1.00 84.38 87 GLN A O 1
ATOM 700 N N . LEU A 1 88 ? 10.395 -5.022 -4.454 1.00 85.31 88 LEU A N 1
ATOM 701 C CA . LEU A 1 88 ? 11.824 -5.213 -4.700 1.00 85.31 88 LEU A CA 1
ATOM 702 C C . LEU A 1 88 ? 12.177 -6.699 -4.807 1.00 85.31 88 LEU A C 1
ATOM 704 O O . LEU A 1 88 ? 12.822 -7.080 -5.779 1.00 85.31 88 LEU A O 1
ATOM 708 N N . GLN A 1 89 ? 11.666 -7.555 -3.919 1.00 84.56 89 GLN A N 1
ATOM 709 C CA . GLN A 1 89 ? 11.865 -9.005 -4.018 1.00 84.56 89 GLN A CA 1
ATOM 710 C C . GLN A 1 89 ? 11.303 -9.591 -5.319 1.00 84.56 89 GLN A C 1
ATOM 712 O O . GLN A 1 89 ? 11.928 -10.465 -5.920 1.00 84.56 89 GLN A O 1
ATOM 717 N N . LYS A 1 90 ? 10.152 -9.100 -5.804 1.00 82.31 90 LYS A N 1
ATOM 718 C CA . LYS A 1 90 ? 9.613 -9.473 -7.126 1.00 82.31 90 LYS A CA 1
ATOM 719 C C . LYS A 1 90 ? 10.556 -9.062 -8.256 1.00 82.31 90 LYS A C 1
ATOM 721 O O . LYS A 1 90 ? 10.770 -9.847 -9.180 1.00 82.31 90 LYS A O 1
ATOM 726 N N . ILE A 1 91 ? 11.100 -7.847 -8.201 1.00 84.19 91 ILE A N 1
ATOM 727 C CA . ILE A 1 91 ? 12.071 -7.343 -9.180 1.00 84.19 91 ILE A CA 1
ATOM 728 C C . ILE A 1 91 ? 13.341 -8.201 -9.160 1.00 84.19 91 ILE A C 1
ATOM 730 O O . ILE A 1 91 ? 13.820 -8.622 -10.212 1.00 84.19 91 ILE A O 1
ATOM 734 N N . GLU A 1 92 ? 13.881 -8.484 -7.977 1.00 83.75 92 GLU A N 1
ATOM 735 C CA . GLU A 1 92 ? 15.086 -9.297 -7.808 1.00 83.75 92 GLU A CA 1
ATOM 736 C C . GLU A 1 92 ? 14.867 -10.738 -8.258 1.00 83.75 92 GLU A C 1
ATOM 738 O O . GLU A 1 92 ? 15.656 -11.236 -9.058 1.00 83.75 92 GLU A O 1
ATOM 743 N N . SER A 1 93 ? 13.746 -11.356 -7.879 1.00 80.44 93 SER A N 1
ATOM 744 C CA . SER A 1 93 ? 13.365 -12.687 -8.361 1.00 80.44 93 SER A CA 1
ATOM 745 C C . SER A 1 93 ? 13.310 -12.708 -9.889 1.00 80.44 93 SER A C 1
ATOM 747 O O . SER A 1 93 ? 13.967 -13.529 -10.519 1.00 80.44 93 SER A O 1
ATOM 749 N N . ARG A 1 94 ? 12.624 -11.748 -10.527 1.00 77.06 94 ARG A N 1
ATOM 750 C CA . ARG A 1 94 ? 12.581 -11.647 -11.999 1.00 77.06 94 ARG A CA 1
ATOM 751 C C . ARG A 1 94 ? 13.967 -11.494 -12.622 1.00 77.06 94 ARG A C 1
ATOM 753 O O . ARG A 1 94 ? 14.198 -12.037 -13.696 1.00 77.06 94 ARG A O 1
ATOM 760 N N . LYS A 1 95 ? 14.879 -10.758 -11.982 1.00 75.00 95 LYS A N 1
ATOM 761 C CA . LYS A 1 95 ? 16.265 -10.597 -12.451 1.00 75.00 95 LYS A CA 1
ATOM 762 C C . LYS A 1 95 ? 17.087 -11.869 -12.294 1.00 75.00 95 LYS A C 1
ATOM 764 O O . LYS A 1 95 ? 17.892 -12.146 -13.177 1.00 75.00 95 LYS A O 1
ATOM 769 N N . GLN A 1 96 ? 16.889 -12.620 -11.211 1.00 67.44 96 GLN A N 1
ATOM 770 C CA . GLN A 1 96 ? 17.532 -13.917 -11.006 1.00 67.44 96 GLN A CA 1
ATOM 771 C C . GLN A 1 96 ? 17.042 -14.937 -12.040 1.00 67.44 96 GLN A C 1
ATOM 773 O O . GLN A 1 96 ? 17.871 -15.540 -12.710 1.00 67.44 96 GLN A O 1
ATOM 778 N N . PHE A 1 97 ? 15.729 -15.035 -12.271 1.00 61.31 97 PHE A N 1
ATOM 779 C CA . PHE A 1 97 ? 15.157 -15.941 -13.277 1.00 61.31 97 PHE A CA 1
ATOM 780 C C . PHE A 1 97 ? 15.433 -15.514 -14.728 1.00 61.31 97 PHE A C 1
ATOM 782 O O . PHE A 1 97 ? 15.511 -16.360 -15.604 1.00 61.31 97 PHE A O 1
ATOM 789 N N . LYS A 1 98 ? 15.644 -14.221 -15.018 1.00 57.88 98 LYS A N 1
ATOM 790 C CA . LYS A 1 98 ? 16.075 -13.772 -16.360 1.00 57.88 98 LYS A CA 1
ATOM 791 C C . LYS A 1 98 ? 17.528 -14.112 -16.700 1.00 57.88 98 LYS A C 1
ATOM 793 O O . LYS A 1 98 ? 17.915 -13.950 -17.854 1.00 57.88 98 LYS A O 1
ATOM 798 N N . LYS A 1 99 ? 18.351 -14.461 -15.708 1.00 54.81 99 LYS A N 1
ATOM 799 C CA . LYS A 1 99 ? 19.779 -14.748 -15.903 1.00 54.81 99 LYS A CA 1
ATOM 800 C C . LYS A 1 99 ? 20.079 -16.239 -16.046 1.00 54.81 99 LYS A C 1
ATOM 802 O O . LYS A 1 99 ? 21.182 -16.562 -16.471 1.00 54.81 99 LYS A O 1
ATOM 807 N N . ASP A 1 100 ? 19.110 -17.095 -15.737 1.00 47.28 100 ASP A N 1
ATOM 808 C CA . ASP A 1 100 ? 19.217 -18.551 -15.799 1.00 47.28 100 ASP A CA 1
ATOM 809 C C . ASP A 1 100 ? 18.188 -19.087 -16.803 1.00 47.28 100 ASP A C 1
ATOM 811 O O . ASP A 1 100 ? 17.188 -19.693 -16.447 1.00 47.28 100 ASP A O 1
ATOM 815 N N . ASP A 1 101 ? 18.386 -18.729 -18.072 1.00 47.19 101 ASP A N 1
ATOM 816 C CA . ASP A 1 101 ? 17.729 -19.386 -19.200 1.00 47.19 101 ASP A CA 1
ATOM 817 C C . ASP A 1 101 ? 18.593 -19.150 -20.453 1.00 47.19 101 ASP A C 1
ATOM 819 O O . ASP A 1 101 ? 18.617 -18.062 -21.037 1.00 47.19 101 ASP A O 1
ATOM 823 N N . PRO A 1 102 ? 19.454 -20.121 -20.773 1.00 47.50 102 PRO A N 1
ATOM 824 C CA . PRO A 1 102 ? 19.099 -21.017 -21.853 1.00 47.50 102 PRO A CA 1
ATOM 825 C C . PRO A 1 102 ? 18.582 -22.317 -21.254 1.00 47.50 102 PRO A C 1
ATOM 827 O O . PRO A 1 102 ? 19.373 -23.107 -20.750 1.00 47.50 102 PRO A O 1
ATOM 830 N N . ILE A 1 103 ? 17.274 -22.557 -21.336 1.00 51.25 103 ILE A N 1
ATOM 831 C CA . ILE A 1 103 ? 16.720 -23.910 -21.401 1.00 51.25 103 ILE A CA 1
ATOM 832 C C . ILE A 1 103 ? 17.537 -24.668 -22.466 1.00 51.25 103 ILE A C 1
ATOM 834 O O . ILE A 1 103 ? 17.464 -24.292 -23.643 1.00 51.25 103 ILE A O 1
ATOM 838 N N . PRO A 1 104 ? 18.345 -25.693 -22.128 1.00 48.56 104 PRO A N 1
ATOM 839 C CA . PRO A 1 104 ? 18.684 -26.689 -23.126 1.00 48.56 104 PRO A CA 1
ATOM 840 C C . PRO A 1 104 ? 17.383 -27.402 -23.508 1.00 48.56 104 PRO A C 1
ATOM 842 O O . PRO A 1 104 ? 16.640 -27.884 -22.655 1.00 48.56 104 PRO A O 1
ATOM 845 N N . ASP A 1 105 ? 17.091 -27.375 -24.804 1.00 53.12 105 ASP A N 1
ATOM 846 C CA . ASP A 1 105 ? 16.004 -28.084 -25.476 1.00 53.12 105 ASP A CA 1
ATOM 847 C C . ASP A 1 105 ? 16.202 -29.606 -25.335 1.00 53.12 105 ASP A C 1
ATOM 849 O O . ASP A 1 105 ? 16.716 -30.249 -26.232 1.00 53.12 105 ASP A O 1
ATOM 853 N N . ASP A 1 106 ? 15.875 -30.173 -24.177 1.00 57.28 106 AS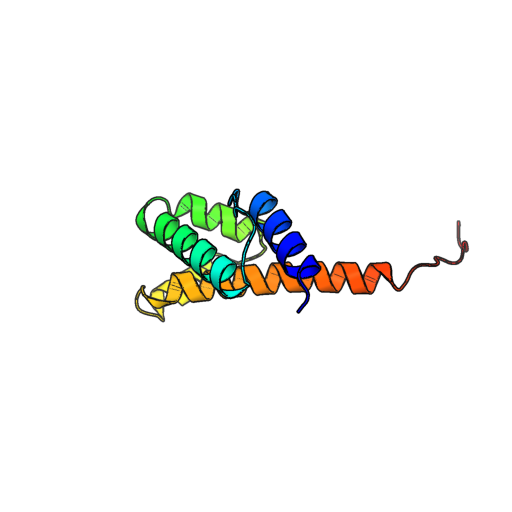P A N 1
ATOM 854 C CA . ASP A 1 106 ? 15.811 -31.616 -23.895 1.00 57.28 106 ASP A CA 1
ATOM 855 C C . ASP A 1 106 ? 15.061 -31.710 -22.549 1.00 57.28 106 ASP A C 1
ATOM 857 O O . ASP A 1 106 ? 15.528 -31.203 -21.539 1.00 57.28 106 ASP A O 1
ATOM 861 N N . GLU A 1 107 ? 13.824 -32.176 -22.417 1.00 53.03 107 GLU A N 1
ATOM 862 C CA . GLU A 1 107 ? 13.235 -33.385 -22.965 1.00 53.03 107 GLU A CA 1
ATOM 863 C C . GLU A 1 107 ? 11.720 -33.169 -23.139 1.00 53.03 107 GLU A C 1
ATOM 865 O O . GLU A 1 107 ? 10.963 -33.000 -22.179 1.00 53.03 107 GLU A O 1
ATOM 870 N N . LYS A 1 108 ? 11.250 -33.230 -24.389 1.00 45.66 108 LYS A N 1
ATOM 871 C CA . LYS A 1 108 ? 9.941 -33.830 -24.663 1.00 45.66 108 LYS A CA 1
ATOM 872 C C . LYS A 1 108 ? 10.064 -35.312 -24.321 1.00 45.66 108 LYS A C 1
ATOM 874 O O . LYS A 1 108 ? 10.848 -35.958 -25.004 1.00 45.66 108 LYS A O 1
ATOM 879 N N . TRP A 1 109 ? 9.238 -35.832 -23.413 1.00 58.62 109 TRP A N 1
ATOM 880 C CA . TRP A 1 109 ? 8.611 -37.159 -23.519 1.00 58.62 109 TRP A CA 1
ATOM 881 C C . TRP A 1 109 ? 7.315 -37.221 -22.714 1.00 58.62 109 TRP A C 1
ATOM 883 O O . TRP A 1 109 ? 7.309 -36.788 -21.543 1.00 58.62 109 TRP A O 1
#

Foldseek 3Di:
DDLVLQQQLQVVCCVLVVDDDDSQPDPVSQLVSQLVVLLCCVVPPVPSNCSSCVSLVHHPVVLVVLCVVPVSPCSSSVVSVVSSVSSVVVVVVVVVVVVPDPPPPDDDD

pLDDT: mean 77.14, std 11.68, range [45.66, 89.06]

Radius of gyration: 16.74 Å; chains: 1; bounding box: 32×49×44 Å

Sequence (109 aa):
MNHSQQQELADLLQKDAGLILSPPKSMEAIRTALADHVNQLINTDFDRLVSLLYRIDVPEKKMRYLLEQQQGENAPLLIADLIIERQLQKIESRKQFKKDDPIPDDEKW

Secondary structure (DSSP, 8-state):
--HHHHHHHHHHHHHHH----SS---HHHHHHHHHHHHHHHHHH-HHHHHHHHHHTT--HHHHHHHHHHTTTTSHHHHHHHHHHHHHHHHHHHHHHHTTS---------